Protein AF-A0A450W2M1-F1 (afdb_monomer_lite)

Organism: NCBI:txid2126340

pLDDT: mean 72.49, std 16.57, range [42.84, 95.12]

Sequence (68 aa):
MSRDVVVLLKSSEGRKLVREKCASMGLELGVLELLVEAEVGQLGKLRKRGLWEEFDEVFDTIEKEDAG

Secondary structure (DSSP, 8-state):
------GGGTSHHHHHHHHHHHHHTT--HHHHHHHHHHHHHHHHHH-SSSTTHHHHHHHHHHHHHTT-

Radius of gyration: 14.78 Å; chains: 1; bounding box: 28×38×32 Å

Structure (mmCIF, N/CA/C/O backbone):
data_AF-A0A450W2M1-F1
#
_entry.id   AF-A0A450W2M1-F1
#
loop_
_atom_site.group_PDB
_atom_site.id
_atom_site.type_symbol
_atom_site.label_atom_id
_atom_site.label_alt_id
_atom_site.label_comp_id
_atom_site.label_asym_id
_atom_site.label_entity_id
_atom_site.label_seq_id
_atom_site.pdbx_PDB_ins_code
_atom_site.Cartn_x
_atom_site.Cartn_y
_atom_site.Cartn_z
_atom_site.occupancy
_atom_site.B_iso_or_equiv
_atom_site.auth_seq_id
_atom_site.auth_comp_id
_atom_site.auth_asym_id
_atom_site.auth_atom_id
_atom_site.pdbx_PDB_model_num
ATOM 1 N N . MET A 1 1 ? 14.792 -5.521 -0.893 1.00 45.50 1 MET A N 1
ATOM 2 C CA . MET A 1 1 ? 14.299 -4.338 -0.161 1.00 45.50 1 MET A CA 1
ATOM 3 C C . MET A 1 1 ? 12.951 -4.003 -0.768 1.00 45.50 1 MET A C 1
ATOM 5 O O . MET A 1 1 ? 12.920 -3.898 -1.990 1.00 45.50 1 MET A O 1
ATOM 9 N N . SER A 1 2 ? 11.888 -3.955 0.047 1.00 50.41 2 SER A N 1
ATOM 10 C CA . SER A 1 2 ? 10.545 -3.486 -0.347 1.00 50.41 2 SER A CA 1
ATOM 11 C C . SER A 1 2 ? 10.705 -2.199 -1.143 1.00 50.41 2 SER A C 1
ATOM 13 O O . SER A 1 2 ? 11.365 -1.270 -0.668 1.00 50.41 2 SER A O 1
ATOM 15 N N . ARG A 1 3 ? 10.232 -2.172 -2.387 1.00 56.72 3 ARG A N 1
ATOM 16 C CA . ARG A 1 3 ? 10.150 -0.907 -3.104 1.00 56.72 3 ARG A CA 1
ATOM 17 C C . ARG A 1 3 ? 8.853 -0.310 -2.604 1.00 56.72 3 ARG A C 1
ATOM 19 O O . ARG A 1 3 ? 7.788 -0.696 -3.062 1.00 56.72 3 ARG A O 1
ATOM 26 N N . ASP A 1 4 ? 8.942 0.618 -1.660 1.00 60.03 4 ASP A N 1
ATOM 27 C CA . ASP A 1 4 ? 7.770 1.323 -1.136 1.00 60.03 4 ASP A CA 1
ATOM 28 C C . ASP A 1 4 ? 7.190 2.249 -2.228 1.00 60.03 4 ASP A C 1
ATOM 30 O O . ASP A 1 4 ? 7.368 3.470 -2.209 1.00 60.03 4 ASP A O 1
ATOM 34 N N . VAL A 1 5 ? 6.561 1.651 -3.242 1.00 64.75 5 VAL A N 1
ATOM 35 C CA . VAL A 1 5 ? 6.054 2.309 -4.457 1.00 64.75 5 VAL A CA 1
ATOM 36 C C . VAL A 1 5 ? 4.665 2.887 -4.208 1.00 64.75 5 VAL A C 1
ATOM 38 O O . VAL A 1 5 ? 4.275 3.866 -4.834 1.00 64.75 5 VAL A O 1
ATOM 41 N N . VAL A 1 6 ? 3.931 2.340 -3.239 1.00 76.06 6 VAL A N 1
ATOM 42 C CA . VAL A 1 6 ? 2.607 2.838 -2.866 1.00 76.06 6 VAL A CA 1
ATOM 43 C C . VAL A 1 6 ? 2.743 3.825 -1.713 1.00 76.06 6 VAL A C 1
ATOM 45 O O . VAL A 1 6 ? 2.934 3.438 -0.561 1.00 76.06 6 VAL A O 1
ATOM 48 N N . VAL A 1 7 ? 2.605 5.115 -2.024 1.00 80.00 7 VAL A N 1
ATOM 49 C CA . VAL A 1 7 ? 2.675 6.224 -1.053 1.00 80.00 7 VAL A CA 1
ATOM 50 C C . VAL A 1 7 ? 1.693 6.026 0.106 1.00 80.00 7 VAL A C 1
ATOM 52 O O . VAL A 1 7 ? 2.033 6.283 1.257 1.00 80.00 7 VAL A O 1
ATOM 55 N N . LEU A 1 8 ? 0.512 5.468 -0.175 1.00 79.88 8 LEU A N 1
ATOM 56 C CA . LEU A 1 8 ? -0.521 5.192 0.824 1.00 79.88 8 LEU A CA 1
ATOM 57 C C . LEU A 1 8 ? -0.065 4.217 1.928 1.00 79.88 8 LEU A C 1
ATOM 59 O O . LEU A 1 8 ? -0.591 4.257 3.035 1.00 79.88 8 LEU A O 1
ATOM 63 N N . LEU A 1 9 ? 0.913 3.348 1.652 1.00 84.44 9 LEU A N 1
ATOM 64 C CA . LEU A 1 9 ? 1.452 2.403 2.635 1.00 84.44 9 LEU A CA 1
ATOM 65 C C . LEU A 1 9 ? 2.577 3.005 3.493 1.00 84.44 9 LEU A C 1
ATOM 67 O O . LEU A 1 9 ? 2.985 2.382 4.473 1.00 84.44 9 LEU A O 1
ATOM 71 N N . LYS A 1 10 ? 3.054 4.216 3.163 1.00 84.19 10 LYS A N 1
ATOM 72 C CA . LYS A 1 10 ? 4.128 4.908 3.896 1.00 84.19 10 LYS A CA 1
ATOM 73 C C . LYS A 1 10 ? 3.641 5.650 5.138 1.00 84.19 10 LYS A C 1
ATOM 75 O O . LYS A 1 10 ? 4.434 5.867 6.050 1.00 84.19 10 LYS A O 1
ATOM 80 N N . SER A 1 11 ? 2.367 6.042 5.186 1.00 87.69 11 SER A N 1
ATOM 81 C CA . SER A 1 11 ? 1.778 6.683 6.365 1.00 87.69 11 SER A CA 1
ATOM 82 C C . SER A 1 11 ? 1.039 5.675 7.240 1.00 87.69 11 SER A C 1
ATOM 84 O O . SER A 1 11 ? 0.469 4.686 6.766 1.00 87.69 11 SER A O 1
ATOM 86 N N . SER A 1 12 ? 1.035 5.922 8.549 1.00 87.12 12 SER A N 1
ATOM 87 C CA . SER A 1 12 ? 0.304 5.094 9.509 1.00 87.12 12 SER A CA 1
ATOM 88 C C . SER A 1 12 ? -1.209 5.192 9.287 1.00 87.12 12 SER A C 1
ATOM 90 O O . SER A 1 12 ? -1.894 4.167 9.375 1.00 87.12 12 SER A O 1
ATOM 92 N N . GLU A 1 13 ? -1.728 6.376 8.935 1.00 89.81 13 GLU A N 1
ATOM 93 C CA . GLU A 1 13 ? -3.137 6.571 8.584 1.00 89.81 13 GLU A CA 1
ATOM 94 C C . GLU A 1 13 ? -3.514 5.827 7.300 1.00 89.81 13 GLU A C 1
ATOM 96 O O . GLU A 1 13 ? -4.516 5.110 7.274 1.00 89.81 13 GLU A O 1
ATOM 101 N N . GLY A 1 14 ? -2.694 5.934 6.252 1.00 88.75 14 GLY A N 1
ATOM 102 C CA . GLY A 1 14 ? -2.943 5.255 4.983 1.00 88.75 14 GLY A CA 1
ATOM 103 C C . GLY A 1 14 ? -2.900 3.737 5.142 1.00 88.75 14 GLY A C 1
ATOM 104 O O . GLY A 1 14 ? -3.816 3.033 4.715 1.00 88.75 14 GLY A O 1
ATOM 105 N N . ARG A 1 15 ? -1.922 3.218 5.891 1.00 91.62 15 ARG A N 1
ATOM 106 C CA . ARG A 1 15 ? -1.839 1.786 6.203 1.00 91.62 15 ARG A CA 1
ATOM 107 C C . ARG A 1 15 ? -3.041 1.290 7.008 1.00 91.62 15 ARG A C 1
ATOM 109 O O . ARG A 1 15 ? -3.486 0.158 6.813 1.00 91.62 15 ARG A O 1
ATOM 116 N N . LYS A 1 16 ? -3.577 2.115 7.912 1.00 93.81 16 LYS A N 1
ATOM 117 C CA . LYS A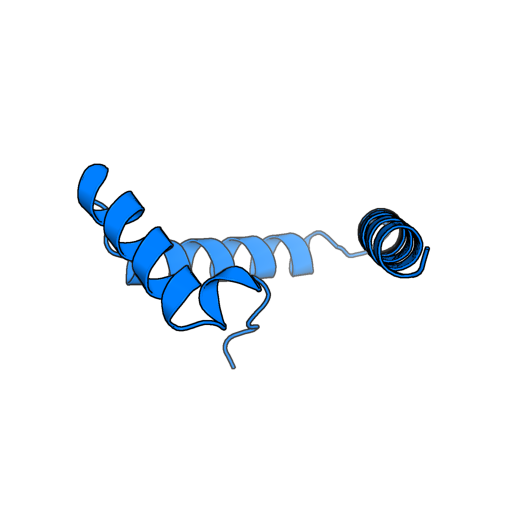 1 16 ? -4.803 1.801 8.657 1.00 93.81 16 LYS A CA 1
ATOM 118 C C . LYS A 1 16 ? -6.011 1.719 7.720 1.00 93.81 16 LYS A C 1
ATOM 120 O O . LYS A 1 16 ? -6.722 0.719 7.772 1.00 93.81 16 LYS A O 1
ATOM 125 N N . LEU A 1 17 ? -6.181 2.696 6.830 1.00 93.50 17 LEU A N 1
ATOM 126 C CA . LEU A 1 17 ? -7.271 2.725 5.851 1.00 93.50 17 LEU A CA 1
ATOM 127 C C . LEU A 1 17 ? -7.256 1.489 4.939 1.00 93.50 17 LEU A C 1
ATOM 129 O O . LEU A 1 17 ? -8.279 0.826 4.759 1.00 93.50 17 LEU A O 1
ATOM 133 N N . VAL A 1 18 ? -6.084 1.139 4.402 1.00 91.06 18 VAL A N 1
ATOM 134 C CA . VAL A 1 18 ? -5.936 -0.048 3.548 1.00 91.06 18 VAL A CA 1
ATOM 135 C C . VAL A 1 18 ? -6.255 -1.315 4.332 1.00 91.06 18 VAL A C 1
ATOM 137 O O . VAL A 1 18 ? -6.991 -2.164 3.837 1.00 91.06 18 VAL A O 1
ATOM 140 N N . ARG A 1 19 ? -5.778 -1.435 5.578 1.00 94.25 19 ARG A N 1
ATOM 141 C CA . ARG A 1 19 ? -6.076 -2.594 6.430 1.00 94.25 19 ARG A CA 1
ATOM 142 C C . ARG A 1 19 ? -7.574 -2.772 6.660 1.00 94.25 19 ARG A C 1
ATOM 144 O O . ARG A 1 19 ? -8.067 -3.889 6.542 1.00 94.25 19 ARG A O 1
ATOM 151 N N . GLU A 1 20 ? -8.287 -1.698 6.984 1.00 95.12 20 GLU A N 1
ATOM 152 C CA . GLU A 1 20 ? -9.739 -1.729 7.201 1.00 95.12 20 GLU A CA 1
ATOM 153 C C . GLU A 1 20 ? -10.478 -2.146 5.927 1.00 95.12 20 GLU A C 1
ATOM 155 O O . GLU A 1 20 ? -11.381 -2.988 5.969 1.00 95.12 20 GLU A O 1
ATOM 160 N N . LYS A 1 21 ? -10.043 -1.634 4.771 1.00 93.69 21 LYS A N 1
ATOM 161 C CA . LYS A 1 21 ? -10.624 -2.019 3.486 1.00 93.69 21 LYS A CA 1
ATOM 162 C C . LYS A 1 21 ? -10.353 -3.484 3.148 1.00 93.69 21 LYS A C 1
ATOM 164 O O . LYS A 1 21 ? -11.290 -4.189 2.777 1.00 93.69 21 LYS A O 1
ATOM 169 N N . CYS A 1 22 ? -9.122 -3.959 3.326 1.00 93.69 22 CYS A N 1
ATOM 170 C CA . CYS A 1 22 ? -8.761 -5.363 3.136 1.00 93.69 22 CYS A CA 1
ATOM 171 C C . CYS A 1 22 ? -9.593 -6.276 4.046 1.00 93.69 22 CYS A C 1
ATOM 173 O O . CYS A 1 22 ? -10.190 -7.236 3.563 1.00 93.69 22 CYS A O 1
ATOM 175 N N . ALA A 1 23 ? -9.736 -5.920 5.326 1.00 93.75 23 ALA A N 1
ATOM 176 C CA . ALA A 1 23 ? -10.545 -6.677 6.277 1.00 93.75 23 ALA A CA 1
ATOM 177 C C . ALA A 1 23 ? -12.020 -6.771 5.844 1.00 93.75 23 ALA A C 1
ATOM 179 O O . ALA A 1 23 ? -12.602 -7.852 5.910 1.00 93.75 23 ALA A O 1
ATOM 180 N N . SER A 1 24 ? -12.604 -5.685 5.315 1.00 94.88 24 SER A N 1
ATOM 181 C CA . SER A 1 24 ? -13.980 -5.688 4.777 1.00 94.88 24 SER A CA 1
ATOM 182 C C . SER A 1 24 ? -14.185 -6.637 3.588 1.00 94.88 24 SER A C 1
ATOM 184 O O . SER A 1 24 ? -15.315 -6.991 3.264 1.00 94.88 24 SER A O 1
ATOM 186 N N . MET A 1 25 ? -13.092 -7.057 2.948 1.00 93.00 25 MET A N 1
ATOM 187 C CA . MET A 1 25 ? -13.071 -7.942 1.7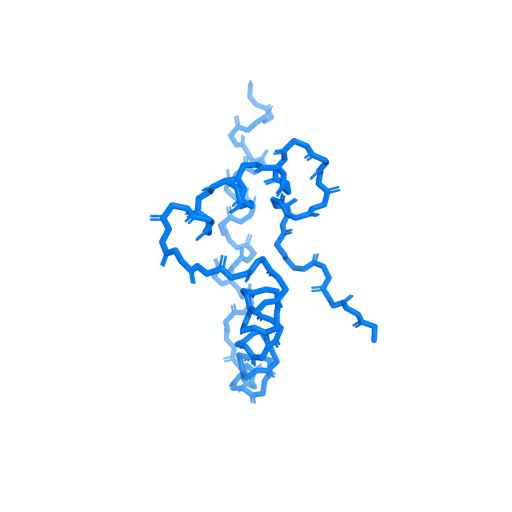84 1.00 93.00 25 MET A CA 1
ATOM 188 C C . MET A 1 25 ? -12.531 -9.342 2.120 1.00 93.00 25 MET A C 1
ATOM 190 O O . MET A 1 25 ? -12.367 -10.155 1.215 1.00 93.00 25 MET A O 1
ATOM 194 N N . GLY A 1 26 ? -12.234 -9.631 3.394 1.00 92.94 26 GLY A N 1
ATOM 195 C CA . GLY A 1 26 ? -11.633 -10.904 3.804 1.00 92.94 26 GLY A CA 1
ATOM 196 C C . GLY A 1 26 ? -10.190 -11.086 3.321 1.00 92.94 26 GLY A C 1
ATOM 197 O O . GLY A 1 26 ? -9.736 -12.213 3.153 1.00 92.94 26 GLY A O 1
ATOM 198 N N . LEU A 1 27 ? -9.479 -9.985 3.070 1.00 91.12 27 LEU A N 1
ATOM 199 C CA . LEU A 1 27 ? -8.091 -9.973 2.617 1.00 91.12 27 LEU A CA 1
ATOM 200 C C . LEU A 1 27 ? -7.159 -9.542 3.751 1.00 91.12 27 LEU A C 1
ATOM 202 O O . LEU A 1 27 ? -7.448 -8.607 4.500 1.00 91.12 27 LEU A O 1
ATOM 206 N N . GLU A 1 28 ? -5.998 -10.181 3.841 1.00 91.38 28 GLU A N 1
ATOM 207 C CA . GLU A 1 28 ? -4.927 -9.734 4.728 1.00 91.38 28 GLU A CA 1
ATOM 208 C C . GLU A 1 28 ? -4.086 -8.651 4.048 1.00 91.38 28 GLU A C 1
ATOM 210 O O . GLU A 1 28 ? -3.693 -8.787 2.888 1.00 91.38 28 GLU A O 1
ATOM 215 N N . LEU A 1 29 ? -3.751 -7.589 4.787 1.00 88.44 29 LEU A N 1
ATOM 216 C CA . LEU A 1 29 ? -2.911 -6.500 4.275 1.00 88.44 29 LEU A CA 1
ATOM 217 C C . LEU A 1 29 ? -1.572 -7.017 3.720 1.00 88.44 29 LEU A C 1
ATOM 219 O O . LEU A 1 29 ? -1.134 -6.555 2.674 1.00 88.44 29 LEU A O 1
ATOM 223 N N . GLY A 1 30 ? -0.956 -8.004 4.378 1.00 87.31 30 GLY A N 1
ATOM 224 C CA . GLY A 1 30 ? 0.308 -8.588 3.920 1.00 87.31 30 GLY A CA 1
ATOM 225 C C . GLY A 1 30 ? 0.195 -9.286 2.560 1.00 87.31 30 GLY A C 1
ATOM 226 O O . GLY A 1 30 ? 1.127 -9.237 1.764 1.00 87.31 30 GLY A O 1
ATOM 227 N N . VAL A 1 31 ? -0.963 -9.879 2.245 1.00 85.94 31 VAL A N 1
ATOM 228 C CA . VAL A 1 31 ? -1.221 -10.478 0.925 1.00 85.94 31 VAL A CA 1
ATOM 229 C C . VAL A 1 31 ? -1.315 -9.392 -0.144 1.00 85.94 31 VAL A C 1
ATOM 231 O O . VAL A 1 31 ? -0.749 -9.549 -1.223 1.00 85.94 31 VAL A O 1
ATOM 234 N N . LEU A 1 32 ? -1.971 -8.269 0.158 1.00 86.06 32 LEU A N 1
ATOM 235 C CA . LEU A 1 32 ? -2.014 -7.122 -0.749 1.00 86.06 32 LEU A CA 1
ATOM 236 C C . LEU A 1 32 ? -0.615 -6.531 -0.981 1.00 86.06 32 LEU A C 1
ATOM 238 O O .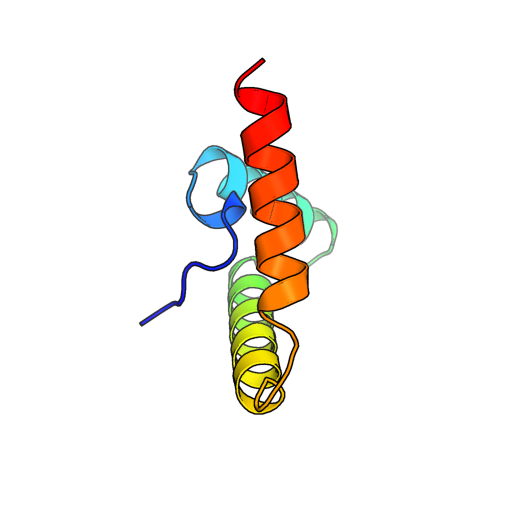 LEU A 1 32 ? -0.252 -6.284 -2.127 1.00 86.06 32 LEU A O 1
ATOM 242 N N . GLU A 1 33 ? 0.173 -6.340 0.082 1.00 86.69 33 GLU A N 1
ATOM 243 C CA . GLU A 1 33 ? 1.559 -5.851 0.001 1.00 86.69 33 GLU A CA 1
ATOM 244 C C . GLU A 1 33 ? 2.406 -6.755 -0.922 1.00 86.69 33 GLU A C 1
ATOM 246 O O . GLU A 1 33 ? 3.102 -6.262 -1.810 1.00 86.69 33 GLU A O 1
ATOM 251 N N . LEU A 1 34 ? 2.273 -8.082 -0.799 1.00 83.94 34 LEU A N 1
ATOM 252 C CA . LEU A 1 34 ? 2.958 -9.049 -1.668 1.00 83.94 34 LEU A CA 1
ATOM 253 C C . LEU A 1 34 ? 2.490 -8.997 -3.129 1.00 83.94 34 LEU A C 1
ATOM 255 O O . LEU A 1 34 ? 3.316 -9.115 -4.034 1.00 83.94 34 LEU A O 1
ATOM 259 N N . LEU A 1 35 ? 1.187 -8.829 -3.374 1.00 82.50 35 LEU A N 1
ATOM 260 C CA . LEU A 1 35 ? 0.636 -8.706 -4.728 1.00 82.50 35 LEU A CA 1
ATOM 261 C C . LEU A 1 35 ? 1.125 -7.431 -5.417 1.00 82.50 35 LEU A C 1
ATOM 263 O O . LEU A 1 35 ? 1.524 -7.481 -6.577 1.00 82.50 35 LEU A O 1
ATOM 267 N N . VAL A 1 36 ? 1.146 -6.312 -4.694 1.00 84.31 36 VAL A N 1
ATOM 268 C CA . VAL A 1 36 ? 1.673 -5.035 -5.188 1.00 84.31 36 VAL A CA 1
ATOM 269 C C . VAL A 1 36 ? 3.152 -5.164 -5.549 1.00 84.31 36 VAL A C 1
ATOM 271 O O . VAL A 1 36 ? 3.550 -4.757 -6.636 1.00 84.31 36 VAL A O 1
ATOM 274 N N . GLU A 1 37 ? 3.967 -5.768 -4.685 1.00 80.38 37 GLU A N 1
ATOM 275 C CA . GLU A 1 37 ? 5.390 -6.002 -4.964 1.00 80.38 37 GLU A CA 1
ATOM 276 C C . GLU A 1 37 ? 5.603 -6.931 -6.167 1.00 80.38 37 GLU A C 1
ATOM 278 O O . GLU A 1 37 ? 6.468 -6.683 -7.013 1.00 80.38 37 GLU A O 1
ATOM 283 N N . ALA A 1 38 ? 4.795 -7.988 -6.286 1.00 78.19 38 ALA A N 1
ATOM 284 C CA . ALA A 1 38 ? 4.843 -8.891 -7.429 1.00 78.19 38 ALA A CA 1
ATOM 285 C C . ALA A 1 38 ? 4.479 -8.166 -8.734 1.00 78.19 38 ALA A C 1
ATOM 287 O O . ALA A 1 38 ? 5.179 -8.339 -9.734 1.00 78.19 38 ALA A O 1
ATOM 288 N N . GLU A 1 39 ? 3.441 -7.330 -8.714 1.00 77.00 39 GLU A N 1
ATOM 289 C CA . GLU A 1 39 ? 2.975 -6.561 -9.868 1.00 77.00 39 GLU A CA 1
ATOM 290 C C . GLU A 1 39 ? 3.982 -5.479 -10.265 1.00 77.00 39 GLU A C 1
ATOM 292 O O . GLU A 1 39 ? 4.391 -5.409 -11.418 1.00 77.00 39 GLU A O 1
ATOM 297 N N . VAL A 1 40 ? 4.494 -4.695 -9.315 1.00 75.75 40 VAL A N 1
ATOM 298 C CA . VAL A 1 40 ? 5.560 -3.711 -9.570 1.00 75.75 40 VAL A CA 1
ATOM 299 C C . VAL A 1 40 ? 6.827 -4.400 -10.080 1.00 75.75 40 VAL A C 1
ATOM 301 O O . VAL A 1 40 ? 7.507 -3.890 -10.974 1.00 75.75 40 VAL A O 1
ATOM 304 N N . GLY A 1 41 ? 7.152 -5.579 -9.551 1.00 69.88 41 GLY A N 1
ATOM 305 C CA . GLY A 1 41 ? 8.253 -6.405 -10.030 1.00 69.88 41 GLY A CA 1
ATOM 306 C C . GLY A 1 41 ? 8.046 -6.911 -11.461 1.00 69.88 41 GLY A C 1
ATOM 307 O O . GLY A 1 41 ? 9.004 -6.944 -12.236 1.00 69.88 41 GLY A O 1
ATOM 308 N N . GLN A 1 42 ? 6.820 -7.285 -11.834 1.00 63.53 42 GLN A N 1
ATOM 309 C CA . GLN A 1 42 ? 6.458 -7.709 -13.191 1.00 63.53 42 GLN A CA 1
ATOM 310 C C . GLN A 1 42 ? 6.402 -6.536 -14.170 1.00 63.53 42 GLN A C 1
ATOM 312 O O . GLN A 1 42 ? 7.023 -6.613 -15.229 1.00 63.53 42 GLN A O 1
ATOM 317 N N . LEU A 1 43 ? 5.777 -5.420 -13.792 1.00 60.28 43 LEU A N 1
ATOM 318 C CA . LEU A 1 43 ? 5.825 -4.162 -14.532 1.00 60.28 43 LEU A CA 1
ATOM 319 C C . LEU A 1 43 ? 7.271 -3.724 -14.739 1.00 60.28 43 LEU A C 1
ATOM 321 O O . LEU A 1 43 ? 7.645 -3.403 -15.855 1.00 60.28 43 LEU A O 1
ATOM 325 N N . GLY A 1 44 ? 8.133 -3.806 -13.724 1.00 58.41 44 GLY A N 1
ATOM 326 C CA . GLY A 1 44 ? 9.566 -3.532 -13.858 1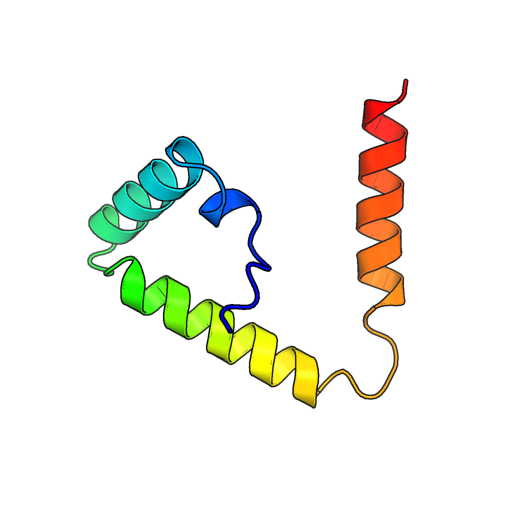.00 58.41 44 GLY A CA 1
ATOM 327 C C . GLY A 1 44 ? 10.291 -4.447 -14.857 1.00 58.41 44 GLY A C 1
ATOM 328 O O . GLY A 1 44 ? 11.266 -4.021 -15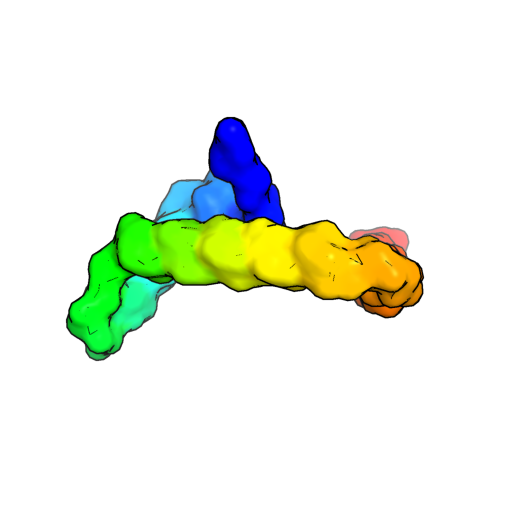.475 1.00 58.41 44 GLY A O 1
ATOM 329 N N . LYS A 1 45 ? 9.818 -5.686 -15.054 1.00 55.91 45 LYS A N 1
ATOM 330 C CA . LYS A 1 45 ? 10.351 -6.637 -16.048 1.00 55.91 45 LYS A CA 1
ATOM 331 C C . LYS A 1 45 ? 9.793 -6.395 -17.457 1.00 55.91 45 LYS A C 1
ATOM 333 O O . LYS A 1 45 ? 10.532 -6.581 -18.422 1.00 55.91 45 LYS A O 1
ATOM 338 N N . LEU A 1 46 ? 8.535 -5.962 -17.573 1.00 52.34 46 LEU A N 1
ATOM 339 C CA . LEU A 1 46 ? 7.887 -5.553 -18.829 1.00 52.34 46 LEU A CA 1
ATOM 340 C C . LEU A 1 46 ? 8.354 -4.163 -19.304 1.00 52.34 46 LEU A C 1
ATOM 342 O O . LEU A 1 46 ? 8.454 -3.929 -20.504 1.00 52.34 46 LEU A O 1
ATOM 346 N N . ARG A 1 47 ? 8.733 -3.269 -18.379 1.00 50.38 47 ARG A N 1
ATOM 347 C CA . ARG A 1 47 ? 9.222 -1.886 -18.574 1.00 50.38 47 ARG A CA 1
ATOM 348 C C . ARG A 1 47 ? 10.622 -1.782 -19.212 1.00 50.38 47 ARG A C 1
ATOM 350 O O . ARG A 1 47 ? 11.378 -0.855 -18.929 1.00 50.38 47 ARG A O 1
ATOM 357 N N . LYS A 1 48 ? 10.981 -2.672 -20.142 1.00 49.94 48 LYS A N 1
ATOM 358 C CA . LYS A 1 48 ? 12.035 -2.386 -21.132 1.00 49.94 48 LYS A CA 1
ATOM 359 C C . LYS A 1 48 ? 11.413 -1.586 -22.293 1.00 49.94 48 LYS A C 1
ATOM 361 O O . LYS A 1 48 ? 11.149 -2.169 -23.337 1.00 49.94 48 LYS A O 1
ATOM 366 N N . ARG A 1 49 ? 11.257 -0.264 -22.087 1.00 43.72 49 ARG A N 1
ATOM 367 C CA . ARG A 1 49 ? 10.838 0.840 -23.005 1.00 43.72 49 ARG A CA 1
ATOM 368 C C . ARG A 1 49 ? 9.455 1.460 -22.702 1.00 43.72 49 ARG A C 1
ATOM 370 O O . ARG A 1 49 ? 8.448 0.769 -22.755 1.00 43.72 49 ARG A O 1
ATOM 377 N N . GLY A 1 50 ? 9.432 2.775 -22.436 1.00 55.25 50 GLY A N 1
ATOM 378 C CA . GLY A 1 50 ? 8.277 3.683 -22.619 1.00 55.25 50 GLY A CA 1
ATOM 379 C C . GLY A 1 50 ? 7.498 4.127 -21.370 1.00 55.25 50 GLY A C 1
ATOM 380 O O . GLY A 1 50 ? 7.214 5.298 -21.198 1.00 55.25 50 GLY A O 1
ATOM 381 N N . LEU A 1 51 ? 7.188 3.218 -20.449 1.00 49.16 51 LEU A N 1
ATOM 382 C CA . LEU A 1 51 ? 6.181 3.439 -19.387 1.00 49.16 51 LEU A CA 1
ATOM 383 C C . LEU A 1 51 ? 6.583 4.358 -18.208 1.00 49.16 51 LEU A C 1
ATOM 385 O O . LEU A 1 51 ? 5.797 4.502 -17.272 1.00 49.16 51 LEU A O 1
ATOM 389 N N . TRP A 1 52 ? 7.808 4.891 -18.187 1.00 55.44 52 TRP A N 1
ATOM 390 C CA . TRP A 1 52 ? 8.228 5.884 -17.183 1.00 55.44 52 TRP A CA 1
ATOM 391 C C . TRP A 1 52 ? 7.815 7.306 -17.585 1.00 55.44 52 TRP A C 1
ATOM 393 O O . TRP A 1 52 ? 7.436 8.065 -16.708 1.00 55.44 52 TRP A O 1
ATOM 403 N N . GLU A 1 53 ? 7.760 7.622 -18.883 1.00 56.91 53 GLU A N 1
ATOM 404 C CA . GLU A 1 53 ? 7.402 8.964 -19.373 1.00 56.91 53 GLU A CA 1
ATOM 405 C C . GLU A 1 53 ? 5.953 9.341 -19.024 1.00 56.91 53 GLU A C 1
ATOM 407 O O . GLU A 1 53 ? 5.719 10.417 -18.491 1.00 56.91 53 GLU A O 1
ATOM 412 N N . GLU A 1 54 ? 4.989 8.431 -19.208 1.00 53.41 54 GLU A N 1
ATOM 413 C CA . GLU A 1 54 ? 3.579 8.687 -18.850 1.00 53.41 54 GLU A CA 1
ATOM 414 C C . GLU A 1 54 ? 3.360 8.803 -17.332 1.00 53.41 54 GLU A C 1
ATOM 416 O O . GLU A 1 54 ? 2.457 9.499 -16.875 1.00 53.41 54 GLU A O 1
ATOM 421 N N . PHE A 1 55 ? 4.168 8.107 -16.527 1.00 52.41 55 PHE A N 1
ATOM 422 C CA . PHE A 1 55 ? 4.064 8.177 -15.067 1.00 52.41 55 PHE A CA 1
ATOM 423 C C . PHE A 1 55 ? 4.683 9.474 -14.536 1.00 52.41 55 PHE A C 1
ATOM 425 O O . PHE A 1 55 ? 4.098 10.102 -13.655 1.00 52.41 55 PHE A O 1
ATOM 432 N N . ASP A 1 56 ? 5.823 9.883 -15.099 1.00 60.84 56 ASP A N 1
ATOM 433 C CA . ASP A 1 56 ? 6.473 11.156 -14.791 1.00 60.84 56 ASP A CA 1
ATOM 434 C C . ASP A 1 56 ? 5.585 12.337 -15.231 1.00 60.84 56 ASP A C 1
ATOM 436 O O . ASP A 1 56 ? 5.430 13.283 -14.467 1.00 60.84 56 ASP A O 1
ATOM 440 N N . GLU A 1 57 ? 4.884 12.252 -16.372 1.00 65.69 57 GLU A N 1
ATOM 441 C CA . GLU A 1 57 ? 3.899 13.269 -16.790 1.00 65.69 57 GLU A CA 1
ATOM 442 C C . GLU A 1 57 ? 2.739 13.434 -15.797 1.00 65.69 57 GLU A C 1
ATOM 444 O O . GLU A 1 57 ? 2.297 14.556 -15.529 1.00 65.69 57 GLU A O 1
ATOM 449 N N . VAL A 1 58 ? 2.238 12.335 -15.224 1.00 68.75 58 VAL A N 1
ATOM 450 C CA . VAL A 1 58 ? 1.170 12.394 -14.215 1.00 68.75 58 VAL A CA 1
ATOM 451 C C . VAL A 1 58 ? 1.684 13.018 -12.915 1.00 68.75 58 VAL A C 1
ATOM 453 O O . VAL A 1 58 ? 0.986 13.847 -12.332 1.00 68.75 58 VAL A O 1
ATOM 456 N N . PHE A 1 59 ? 2.900 12.681 -12.475 1.00 58.72 59 PHE A N 1
ATOM 457 C CA . PHE A 1 59 ? 3.507 13.292 -11.285 1.00 58.72 59 PHE A CA 1
ATOM 458 C C . PHE A 1 59 ? 3.805 14.786 -11.480 1.00 58.72 59 PHE A C 1
ATOM 460 O O . PHE A 1 59 ? 3.431 15.583 -10.621 1.00 58.72 59 PHE A O 1
ATOM 467 N N . ASP A 1 60 ? 4.366 15.181 -12.626 1.00 63.12 60 ASP A N 1
ATOM 468 C CA . ASP A 1 60 ? 4.617 16.586 -12.983 1.00 63.12 60 ASP A CA 1
ATOM 469 C C . ASP A 1 60 ? 3.325 17.412 -13.047 1.00 63.12 60 ASP A C 1
ATOM 471 O O . ASP A 1 60 ? 3.322 18.615 -12.777 1.00 63.12 60 ASP A O 1
ATOM 475 N N . THR A 1 61 ? 2.214 16.781 -13.434 1.00 64.75 61 THR A N 1
ATOM 476 C CA . THR A 1 61 ? 0.900 17.433 -13.466 1.00 64.75 61 THR A CA 1
ATOM 477 C C . THR A 1 61 ? 0.368 17.668 -12.054 1.00 64.75 61 THR A C 1
ATOM 479 O O . THR A 1 61 ? -0.086 18.771 -11.758 1.00 64.75 61 THR A O 1
ATOM 482 N N . ILE A 1 62 ? 0.489 16.676 -11.166 1.00 66.56 62 ILE A N 1
ATOM 483 C CA . ILE A 1 62 ? 0.070 16.791 -9.761 1.00 66.56 62 ILE A CA 1
ATOM 484 C C . ILE A 1 62 ? 0.903 17.859 -9.029 1.00 66.56 62 ILE A C 1
ATOM 486 O O . ILE A 1 62 ? 0.340 18.717 -8.354 1.00 66.56 62 ILE A O 1
ATOM 490 N N . GLU A 1 63 ? 2.229 17.878 -9.209 1.00 56.69 63 GLU A N 1
ATOM 491 C CA . GLU A 1 63 ? 3.103 18.872 -8.561 1.00 56.69 63 GLU A CA 1
ATOM 492 C C . GLU A 1 63 ? 2.848 20.313 -9.040 1.00 56.69 63 GLU A C 1
ATOM 494 O O . GLU A 1 63 ? 3.042 21.262 -8.279 1.00 56.69 63 GLU A O 1
ATOM 499 N N . LYS A 1 64 ? 2.382 20.505 -10.282 1.00 56.34 64 LYS A N 1
ATOM 500 C CA . LYS A 1 64 ? 2.003 21.831 -10.801 1.00 56.34 64 LYS A CA 1
ATOM 501 C C . LYS A 1 64 ? 0.679 22.348 -10.246 1.00 56.34 64 LYS A C 1
ATOM 503 O O . LYS A 1 64 ? 0.538 23.562 -10.119 1.00 56.34 64 LYS A O 1
ATOM 508 N N . GLU A 1 65 ? -0.277 21.473 -9.944 1.00 56.38 65 GLU A N 1
ATOM 509 C CA . GLU A 1 65 ? -1.563 21.874 -9.356 1.00 56.38 65 GLU A CA 1
ATOM 510 C C . GLU A 1 65 ? -1.426 22.272 -7.877 1.00 56.38 65 GLU A C 1
ATOM 512 O O . GLU A 1 65 ? -2.100 23.201 -7.440 1.00 56.38 65 GLU A O 1
ATOM 517 N N . ASP A 1 66 ? -0.505 21.649 -7.132 1.00 51.94 66 ASP A N 1
ATOM 518 C CA . ASP A 1 66 ? -0.251 21.956 -5.712 1.00 51.94 66 ASP A CA 1
ATOM 519 C C . ASP A 1 66 ? 0.620 23.214 -5.480 1.00 51.94 66 ASP A C 1
ATOM 521 O O . ASP A 1 66 ? 0.711 23.713 -4.356 1.00 51.94 66 ASP A O 1
ATOM 525 N N . ALA A 1 67 ? 1.275 23.743 -6.520 1.00 54.31 67 ALA A N 1
ATOM 526 C CA . ALA A 1 67 ? 2.159 24.915 -6.442 1.00 54.31 67 ALA A CA 1
ATOM 527 C C . ALA A 1 67 ? 1.479 26.258 -6.802 1.00 54.31 67 ALA A C 1
ATOM 529 O O . ALA A 1 67 ? 2.173 27.275 -6.921 1.00 54.31 67 ALA A O 1
ATOM 530 N N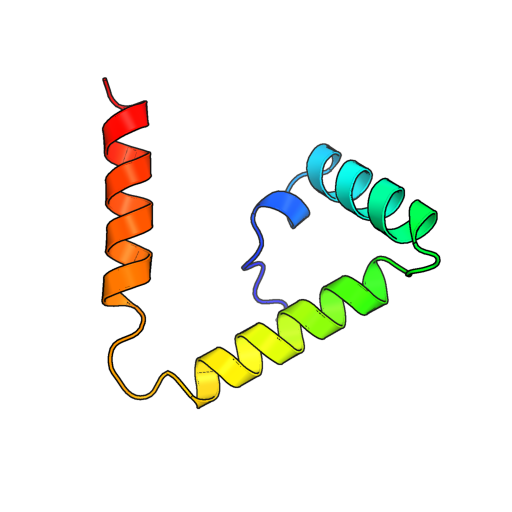 . GLY A 1 68 ? 0.155 26.259 -7.009 1.00 42.84 68 GLY A N 1
ATOM 531 C CA . GLY A 1 68 ? -0.665 27.419 -7.393 1.00 42.84 68 GLY A CA 1
ATOM 532 C C . GLY A 1 68 ? -1.367 28.124 -6.237 1.00 42.84 68 GLY A C 1
ATOM 533 O O . GLY A 1 68 ? -1.888 27.431 -5.338 1.00 42.84 68 GLY A O 1
#

Foldseek 3Di:
DQPPPPPLCVDPVSVVVLCVVCVVVVHHSVVVSVVVSVVVVVCVVVPPDDPVVVVVVVVVVVVVVVVD